Protein AF-A0A6D0L2V4-F1 (afdb_monomer_lite)

Organism: Escherichia coli (NCBI:txid562)

InterPro domains:
  IPR037053 Phage tail collar domain superfamily [G3DSA:3.90.1340.10] (85-115)
  IPR051934 Bacteriophage Tail Fiber Structural Protein [PTHR35191] (2-115)

Structure (mmCIF, N/CA/C/O backbone):
data_AF-A0A6D0L2V4-F1
#
_entry.id   AF-A0A6D0L2V4-F1
#
loop_
_atom_site.group_PDB
_atom_site.id
_atom_site.type_symbol
_atom_site.label_atom_id
_atom_site.label_alt_id
_atom_site.label_comp_id
_atom_site.label_asym_id
_atom_site.label_entity_id
_atom_site.label_seq_id
_atom_site.pdbx_PDB_ins_code
_atom_site.Cartn_x
_atom_site.Cartn_y
_atom_site.Cartn_z
_atom_site.occupancy
_atom_site.B_iso_or_equiv
_atom_site.auth_seq_id
_atom_site.auth_comp_id
_atom_site.auth_asym_id
_atom_site.auth_atom_id
_atom_site.pdbx_PDB_model_num
ATOM 1 N N . MET A 1 1 ? 1.479 -11.669 -5.228 1.00 48.09 1 MET A N 1
ATOM 2 C CA . MET A 1 1 ? 2.510 -12.020 -6.232 1.00 48.09 1 MET A CA 1
ATOM 3 C C . MET A 1 1 ? 3.889 -11.945 -5.569 1.00 48.09 1 MET A C 1
ATOM 5 O O . MET A 1 1 ? 4.180 -10.927 -4.955 1.00 48.09 1 MET A O 1
ATOM 9 N N . THR A 1 2 ? 4.681 -13.021 -5.606 1.00 52.00 2 THR A N 1
ATOM 10 C CA . THR A 1 2 ? 6.029 -13.144 -4.993 1.00 52.00 2 THR A CA 1
ATOM 11 C C . THR A 1 2 ? 7.157 -13.019 -6.021 1.00 52.00 2 THR A C 1
ATOM 13 O O . THR A 1 2 ? 8.280 -13.440 -5.764 1.00 52.00 2 THR A O 1
ATOM 16 N N . ASP A 1 3 ? 6.851 -12.507 -7.212 1.00 63.84 3 ASP A N 1
ATOM 17 C CA . ASP A 1 3 ? 7.849 -12.347 -8.258 1.00 63.84 3 ASP A CA 1
ATOM 18 C C . ASP A 1 3 ? 8.775 -11.168 -7.912 1.00 63.84 3 ASP A C 1
ATOM 20 O O . ASP A 1 3 ? 8.315 -10.060 -7.627 1.00 63.84 3 ASP A O 1
ATOM 24 N N . ASN A 1 4 ? 10.080 -11.439 -7.888 1.00 70.62 4 ASN A N 1
ATOM 25 C CA . ASN A 1 4 ? 11.143 -10.455 -7.681 1.00 70.62 4 ASN A CA 1
ATOM 26 C C . ASN A 1 4 ? 11.708 -9.951 -9.019 1.00 70.62 4 ASN A C 1
ATOM 28 O O . ASN A 1 4 ? 12.803 -9.383 -9.063 1.00 70.62 4 ASN A O 1
ATOM 32 N N . THR A 1 5 ? 11.001 -10.157 -10.126 1.00 79.38 5 THR A N 1
ATOM 33 C CA . THR A 1 5 ? 11.326 -9.514 -11.399 1.00 79.38 5 THR A CA 1
ATOM 34 C C . THR A 1 5 ? 11.225 -7.993 -11.244 1.00 79.38 5 THR A C 1
ATOM 36 O O . THR A 1 5 ? 10.302 -7.480 -10.614 1.00 79.38 5 THR A O 1
ATOM 39 N N . GLN A 1 6 ? 12.244 -7.278 -11.725 1.00 83.50 6 GLN A N 1
ATOM 40 C CA . GLN A 1 6 ? 12.306 -5.815 -11.668 1.00 83.50 6 GLN A CA 1
ATOM 41 C C . GLN A 1 6 ? 11.429 -5.189 -12.754 1.00 83.50 6 GLN A C 1
ATOM 43 O O . GLN A 1 6 ? 11.365 -5.725 -13.863 1.00 83.50 6 GLN A O 1
ATOM 48 N N . GLY A 1 7 ? 10.827 -4.038 -12.449 1.00 86.25 7 GLY A N 1
ATOM 49 C CA . GLY A 1 7 ? 10.189 -3.185 -13.454 1.00 86.25 7 GLY A CA 1
ATOM 50 C C . GLY A 1 7 ? 11.193 -2.500 -14.390 1.00 86.25 7 GLY A C 1
ATOM 51 O O . GLY A 1 7 ? 12.419 -2.626 -14.243 1.00 86.25 7 GLY A O 1
ATOM 52 N N . ALA A 1 8 ? 10.675 -1.749 -15.357 1.00 90.62 8 ALA A N 1
ATOM 53 C CA . ALA A 1 8 ? 11.462 -0.873 -16.218 1.00 90.62 8 ALA A CA 1
ATOM 54 C C . ALA A 1 8 ? 11.842 0.422 -15.481 1.00 90.62 8 ALA A C 1
ATOM 56 O O . ALA A 1 8 ? 11.170 0.856 -14.552 1.00 90.62 8 ALA A O 1
ATOM 57 N N . ALA A 1 9 ? 12.943 1.067 -15.880 1.00 93.81 9 ALA A N 1
ATOM 58 C CA . ALA A 1 9 ? 13.329 2.352 -15.296 1.00 93.81 9 ALA A CA 1
ATOM 59 C C . ALA A 1 9 ? 12.271 3.431 -15.596 1.00 93.81 9 ALA A C 1
ATOM 61 O O . ALA A 1 9 ? 11.850 3.578 -16.745 1.00 93.81 9 ALA A O 1
ATOM 62 N N . GLY A 1 10 ? 11.904 4.232 -14.591 1.00 95.19 10 GLY A N 1
ATOM 63 C CA . GLY A 1 10 ? 10.916 5.304 -14.723 1.00 95.19 10 GLY A CA 1
ATOM 64 C C . GLY A 1 10 ? 9.610 5.025 -13.982 1.00 95.19 10 GLY A C 1
ATOM 65 O O . GLY A 1 10 ? 9.633 4.529 -12.858 1.00 95.19 10 GLY A O 1
ATOM 66 N N . LEU A 1 11 ? 8.493 5.435 -14.591 1.00 95.81 11 LEU A N 1
ATOM 67 C CA . LEU A 1 11 ? 7.138 5.318 -14.053 1.00 95.81 11 LEU A CA 1
ATOM 68 C C . LEU A 1 11 ? 6.352 4.273 -14.843 1.00 95.81 11 LEU A C 1
ATOM 70 O O . LEU A 1 11 ? 6.204 4.402 -16.058 1.00 95.81 11 LEU A O 1
ATOM 74 N N . GLU A 1 12 ? 5.772 3.316 -14.131 1.00 95.94 12 GLU A N 1
ATOM 75 C CA . GLU A 1 12 ? 4.841 2.333 -14.680 1.00 95.94 12 GLU A CA 1
ATOM 76 C C . GLU A 1 12 ? 3.535 2.343 -13.878 1.00 95.94 12 GLU A C 1
ATOM 78 O O . GLU A 1 12 ? 3.519 2.628 -12.677 1.00 95.94 12 GLU A O 1
ATOM 83 N N . LEU A 1 13 ? 2.423 2.063 -14.560 1.00 96.12 13 LEU A N 1
ATOM 84 C CA . LEU A 1 13 ? 1.089 2.024 -13.971 1.00 96.12 13 LEU A CA 1
ATOM 85 C C . LEU A 1 13 ? 0.478 0.647 -14.200 1.00 96.12 13 LEU A C 1
ATOM 87 O O . LEU A 1 13 ? 0.437 0.174 -15.337 1.00 96.12 13 LEU A O 1
ATOM 91 N N . TYR A 1 14 ? -0.028 0.033 -13.134 1.00 95.19 14 TYR A N 1
ATOM 92 C CA . TYR A 1 14 ? -0.636 -1.295 -13.199 1.00 95.19 14 TYR A CA 1
ATOM 93 C C . TYR A 1 14 ? -2.042 -1.304 -12.614 1.00 95.19 14 TYR A C 1
ATOM 95 O O . TYR A 1 14 ? -2.338 -0.590 -11.654 1.00 95.19 14 TYR A O 1
ATOM 103 N N . GLU A 1 15 ? -2.891 -2.164 -13.167 1.00 96.56 15 GLU A N 1
ATOM 104 C CA . GLU A 1 15 ? -4.224 -2.424 -12.639 1.00 96.56 15 GLU A CA 1
ATOM 105 C C . GLU A 1 15 ? -4.176 -3.460 -11.508 1.00 96.56 15 GLU A C 1
ATOM 107 O O . GLU A 1 15 ? -3.494 -4.490 -11.578 1.00 96.56 15 GLU A O 1
ATOM 112 N N . VAL A 1 16 ? -4.956 -3.201 -10.462 1.00 97.75 16 VAL A N 1
ATOM 113 C CA . VAL A 1 16 ? -5.259 -4.176 -9.417 1.00 97.75 16 VAL A CA 1
ATOM 114 C C . VAL A 1 16 ? -6.720 -4.573 -9.564 1.00 97.75 16 VAL A C 1
ATOM 116 O O . VAL A 1 16 ? -7.613 -3.757 -9.340 1.00 97.75 16 VAL A O 1
ATOM 119 N N . TYR A 1 17 ? -6.951 -5.829 -9.944 1.00 97.31 17 TYR A N 1
ATOM 120 C CA . TYR A 1 17 ? -8.287 -6.388 -10.125 1.00 97.31 17 TYR A CA 1
ATOM 121 C C . TYR A 1 17 ? -8.275 -7.896 -9.856 1.00 97.31 17 TYR A C 1
ATOM 123 O O . TYR A 1 17 ? -7.924 -8.698 -10.719 1.00 97.31 17 TYR A O 1
ATOM 131 N N . ASN A 1 18 ? -8.632 -8.290 -8.633 1.00 96.44 18 ASN A N 1
ATOM 132 C CA . ASN A 1 18 ? -8.720 -9.681 -8.172 1.00 96.44 18 ASN A CA 1
ATOM 133 C C . ASN A 1 18 ? -7.483 -10.545 -8.506 1.00 96.44 18 ASN A C 1
ATOM 135 O O . ASN A 1 18 ? -7.583 -11.746 -8.740 1.00 96.44 18 ASN A O 1
ATOM 139 N N . ASN A 1 19 ? -6.297 -9.935 -8.499 1.00 94.94 19 ASN A N 1
ATOM 140 C CA . ASN A 1 19 ? -5.021 -10.521 -8.927 1.00 94.94 19 ASN A CA 1
ATOM 141 C C . ASN A 1 19 ? -4.034 -10.744 -7.760 1.00 94.94 19 ASN A C 1
ATOM 143 O O . ASN A 1 19 ? -2.829 -10.892 -7.962 1.00 94.94 19 ASN A O 1
ATOM 147 N N . GLY A 1 20 ? -4.542 -10.806 -6.524 1.00 93.00 20 GLY A N 1
ATOM 148 C CA . GLY A 1 20 ? -3.760 -11.214 -5.350 1.00 93.00 20 GLY A CA 1
ATOM 149 C C . GLY A 1 20 ? -2.810 -10.148 -4.793 1.00 93.00 20 GLY A C 1
ATOM 150 O O . GLY A 1 20 ? -1.820 -10.492 -4.139 1.00 93.00 20 GLY A O 1
ATOM 151 N N . TYR A 1 21 ? -3.084 -8.871 -5.059 1.00 95.56 21 TYR A N 1
ATOM 152 C CA . TYR A 1 21 ? -2.526 -7.753 -4.295 1.00 95.56 21 TYR A CA 1
ATOM 153 C C . TYR A 1 21 ? -3.262 -7.578 -2.951 1.00 95.56 21 TYR A C 1
ATOM 155 O O . TYR A 1 21 ? -4.307 -8.195 -2.741 1.00 95.56 21 TYR A O 1
ATOM 163 N N . PRO A 1 22 ? -2.742 -6.744 -2.026 1.00 95.94 22 PRO A N 1
ATOM 164 C CA . PRO A 1 22 ? -3.346 -6.547 -0.702 1.00 95.94 22 PRO A CA 1
ATOM 165 C C . PRO A 1 22 ? -4.808 -6.076 -0.689 1.00 95.94 22 PRO A C 1
ATOM 167 O O . PRO A 1 22 ? -5.502 -6.272 0.303 1.00 95.94 22 PRO A O 1
ATOM 170 N N . THR A 1 23 ? -5.279 -5.455 -1.771 1.00 96.06 23 THR A N 1
ATOM 171 C CA . THR A 1 23 ? -6.695 -5.130 -1.991 1.00 96.06 23 THR A CA 1
ATOM 172 C C . THR A 1 23 ? -7.171 -5.777 -3.286 1.00 96.06 23 THR A C 1
ATOM 174 O O . THR A 1 23 ? -6.385 -5.980 -4.212 1.00 96.06 23 THR A O 1
ATOM 177 N N . ALA A 1 24 ? -8.468 -6.080 -3.356 1.00 96.69 24 ALA A N 1
ATOM 178 C CA . ALA A 1 24 ? -9.097 -6.659 -4.538 1.00 96.69 24 ALA A CA 1
ATOM 179 C C . ALA A 1 24 ? -9.061 -5.711 -5.744 1.00 96.69 24 ALA A C 1
ATOM 181 O O . ALA A 1 24 ? -8.975 -6.171 -6.878 1.00 96.69 24 ALA A O 1
ATOM 182 N N . TYR A 1 25 ? -9.109 -4.402 -5.499 1.00 98.12 25 TYR A N 1
ATOM 183 C CA . TYR A 1 25 ? -9.298 -3.394 -6.530 1.00 98.12 25 TYR A CA 1
ATOM 184 C C . TYR A 1 25 ? -8.429 -2.166 -6.286 1.00 98.12 25 TYR A C 1
ATOM 186 O O . TYR A 1 25 ? -8.313 -1.704 -5.145 1.00 98.12 25 TYR A O 1
ATOM 194 N N . GLY A 1 26 ? -7.841 -1.614 -7.343 1.00 98.06 26 GLY A N 1
ATOM 195 C CA . GLY A 1 26 ? -6.964 -0.456 -7.229 1.00 98.06 26 GLY A CA 1
ATOM 196 C C . GLY A 1 26 ? -6.108 -0.208 -8.461 1.00 98.06 26 GLY A C 1
ATOM 197 O O . GLY A 1 26 ? -6.323 -0.780 -9.527 1.00 98.06 26 GLY A O 1
ATOM 198 N N . ASN A 1 27 ? -5.098 0.632 -8.273 1.00 98.12 27 ASN A N 1
ATOM 199 C CA . ASN A 1 27 ? -4.020 0.850 -9.229 1.00 98.12 27 ASN A CA 1
ATOM 200 C C . ASN A 1 27 ? -2.688 0.906 -8.478 1.00 98.12 27 ASN A C 1
ATOM 202 O O . ASN A 1 27 ? -2.655 1.297 -7.307 1.00 98.12 27 ASN A O 1
ATOM 206 N N . ILE A 1 28 ? -1.600 0.558 -9.155 1.00 97.75 28 ILE A N 1
ATOM 207 C CA . ILE A 1 28 ? -0.238 0.701 -8.638 1.00 97.75 28 ILE A CA 1
ATOM 208 C C . ILE A 1 28 ? 0.496 1.759 -9.444 1.00 97.75 28 ILE A C 1
ATOM 210 O O . ILE A 1 28 ? 0.453 1.758 -10.672 1.00 97.75 28 ILE A O 1
ATOM 214 N N . ILE A 1 29 ? 1.197 2.626 -8.724 1.00 97.75 29 ILE A N 1
ATOM 215 C CA . ILE A 1 29 ? 2.250 3.490 -9.243 1.00 97.75 29 ILE A CA 1
ATOM 216 C C . ILE A 1 29 ? 3.570 2.810 -8.901 1.00 97.75 29 ILE A C 1
ATOM 218 O O . ILE A 1 29 ? 3.907 2.696 -7.720 1.00 97.75 29 ILE A O 1
ATOM 222 N N . HIS A 1 30 ? 4.295 2.359 -9.918 1.00 96.69 30 HIS A N 1
ATOM 223 C CA . HIS A 1 30 ? 5.615 1.757 -9.785 1.00 96.69 30 HIS A CA 1
ATOM 224 C C . HIS A 1 30 ? 6.683 2.747 -10.241 1.00 96.69 30 HIS A C 1
ATOM 226 O O . HIS A 1 30 ? 6.559 3.370 -11.296 1.00 96.69 30 HIS A O 1
ATOM 232 N N . LEU A 1 31 ? 7.728 2.898 -9.433 1.00 96.00 31 LEU A N 1
ATOM 233 C CA . LEU A 1 31 ? 8.840 3.804 -9.681 1.00 96.00 31 LEU A CA 1
ATOM 234 C C . LEU A 1 31 ? 10.156 3.046 -9.590 1.00 96.00 31 LEU A C 1
ATOM 236 O O . LEU A 1 31 ? 10.424 2.410 -8.571 1.00 96.00 31 LEU A O 1
ATOM 240 N N . LYS A 1 32 ? 11.009 3.209 -10.601 1.00 95.12 32 LYS A N 1
ATOM 241 C CA . LYS A 1 32 ? 12.365 2.654 -10.618 1.00 95.12 32 LYS A CA 1
ATOM 242 C C . LYS A 1 32 ? 13.399 3.697 -11.018 1.00 95.12 32 LYS A C 1
ATOM 244 O O . LYS A 1 32 ? 13.229 4.415 -12.005 1.00 95.12 32 LYS A O 1
ATOM 249 N N . GLY A 1 33 ? 14.504 3.750 -10.277 1.00 92.69 33 GLY A N 1
ATOM 250 C CA . GLY A 1 33 ? 15.633 4.617 -10.610 1.00 92.69 33 GLY A CA 1
ATOM 251 C C . GLY A 1 33 ? 16.380 4.172 -11.875 1.00 92.69 33 GLY A C 1
ATOM 252 O O . GLY A 1 33 ? 16.492 2.985 -12.173 1.00 92.69 33 GLY A O 1
ATOM 253 N N . MET A 1 34 ? 16.912 5.142 -12.626 1.00 89.75 34 MET A N 1
ATOM 254 C CA . MET A 1 34 ? 17.616 4.889 -13.892 1.00 89.75 34 MET A CA 1
ATOM 255 C C . MET A 1 34 ? 19.035 4.331 -13.696 1.00 89.75 34 MET A C 1
ATOM 257 O O . MET A 1 34 ? 19.450 3.444 -14.434 1.00 89.75 34 MET A O 1
ATOM 261 N N . THR A 1 35 ? 19.768 4.848 -12.703 1.00 89.88 35 THR A N 1
ATOM 262 C CA . THR A 1 35 ? 21.166 4.462 -12.423 1.00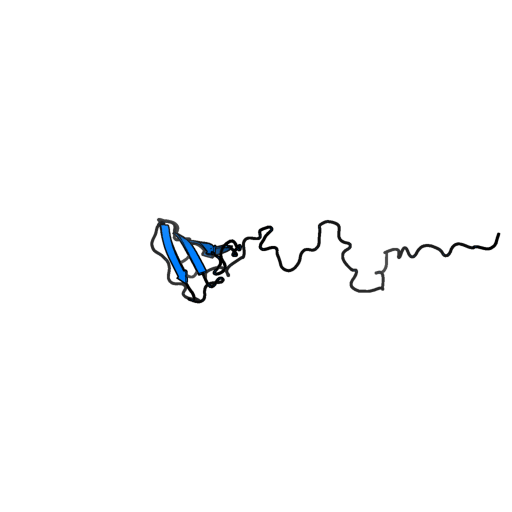 89.88 35 THR A CA 1
ATOM 263 C C . THR A 1 35 ? 21.266 3.588 -11.177 1.00 89.88 35 THR A C 1
ATOM 265 O O . THR A 1 35 ? 21.829 2.500 -11.223 1.00 89.88 35 THR A O 1
ATOM 268 N N . ALA A 1 36 ? 20.689 4.043 -10.062 1.00 87.75 36 ALA A N 1
ATOM 269 C CA . ALA A 1 36 ? 20.473 3.209 -8.887 1.00 87.75 36 ALA A CA 1
ATOM 270 C C . ALA A 1 36 ? 19.129 2.497 -9.072 1.00 87.75 36 ALA A C 1
ATOM 272 O O . ALA A 1 36 ? 18.078 3.132 -9.027 1.00 87.75 36 ALA A O 1
ATOM 273 N N . VAL A 1 37 ? 19.164 1.191 -9.334 1.00 89.31 37 VAL A N 1
ATOM 274 C CA . VAL A 1 37 ? 18.010 0.376 -9.763 1.00 89.31 37 VAL A CA 1
ATOM 275 C C . VAL A 1 37 ? 17.024 0.031 -8.635 1.00 89.31 37 VAL A C 1
ATOM 277 O O . VAL A 1 37 ? 16.361 -1.004 -8.699 1.00 89.31 37 VAL A O 1
ATOM 280 N N . GLY A 1 38 ? 16.938 0.877 -7.606 1.00 94.44 38 GLY A N 1
ATOM 281 C CA . GLY A 1 38 ? 15.975 0.751 -6.513 1.00 94.44 38 GLY A CA 1
ATOM 282 C C . GLY A 1 38 ? 14.553 1.034 -6.985 1.00 94.44 38 GLY A C 1
ATOM 283 O O . GLY A 1 38 ? 14.347 1.814 -7.921 1.00 94.44 38 GLY A O 1
ATOM 284 N N . GLU A 1 39 ? 13.586 0.388 -6.334 1.00 95.56 39 GLU A N 1
ATOM 285 C CA . GLU A 1 39 ? 12.178 0.429 -6.730 1.00 95.56 39 GLU A CA 1
ATOM 286 C C . GLU A 1 39 ? 11.261 0.768 -5.551 1.00 95.56 39 GLU A C 1
ATOM 288 O O . GLU A 1 39 ? 11.543 0.456 -4.387 1.00 95.56 39 GLU A O 1
ATOM 293 N N . GLY A 1 40 ? 10.136 1.399 -5.864 1.00 95.94 40 GLY A N 1
ATOM 294 C CA . GLY A 1 40 ? 9.073 1.706 -4.919 1.00 95.94 40 GLY A CA 1
ATOM 295 C C . GLY A 1 40 ? 7.712 1.582 -5.578 1.00 95.94 40 GLY A C 1
ATOM 296 O O . GLY A 1 40 ? 7.542 1.950 -6.739 1.00 95.94 40 GLY A O 1
ATOM 297 N N . GLU A 1 41 ? 6.738 1.084 -4.823 1.00 97.38 41 GLU A N 1
ATOM 298 C CA . GLU A 1 41 ? 5.361 0.976 -5.289 1.00 97.38 41 GLU A CA 1
ATOM 299 C C . GLU A 1 41 ? 4.380 1.574 -4.290 1.00 97.38 41 GLU A C 1
ATOM 301 O O . GLU A 1 41 ? 4.450 1.300 -3.089 1.00 97.38 41 GLU A O 1
ATOM 306 N N . LEU A 1 42 ? 3.428 2.341 -4.820 1.00 98.19 42 LEU A N 1
ATOM 307 C CA . LEU A 1 42 ? 2.244 2.809 -4.112 1.00 98.19 42 LEU A CA 1
ATOM 308 C C . LEU A 1 42 ? 1.009 2.167 -4.741 1.00 98.19 42 LEU A C 1
ATOM 310 O O . LEU A 1 42 ? 0.702 2.413 -5.905 1.00 98.19 42 LEU A O 1
ATOM 314 N N . LEU A 1 43 ? 0.283 1.384 -3.952 1.00 98.44 43 LEU A N 1
ATOM 315 C CA . LEU A 1 43 ? -1.014 0.834 -4.313 1.00 98.44 43 LEU A CA 1
ATOM 316 C C . LEU A 1 43 ? -2.111 1.732 -3.746 1.00 98.44 43 LEU A C 1
ATOM 318 O O . LEU A 1 43 ? -2.227 1.886 -2.529 1.00 98.44 43 LEU A O 1
ATOM 322 N N . ILE A 1 44 ? -2.945 2.280 -4.625 1.00 98.25 44 ILE A N 1
ATOM 323 C CA . ILE A 1 44 ? -4.132 3.058 -4.266 1.00 98.25 44 ILE A CA 1
ATOM 324 C C . ILE A 1 44 ? -5.370 2.203 -4.533 1.00 98.25 44 ILE A C 1
ATOM 326 O O . ILE A 1 44 ? -5.726 1.958 -5.688 1.00 98.25 44 ILE A O 1
ATOM 330 N N . GLY A 1 45 ? -6.007 1.723 -3.464 1.00 98.12 45 GLY A N 1
ATOM 331 C CA . GLY A 1 45 ? -7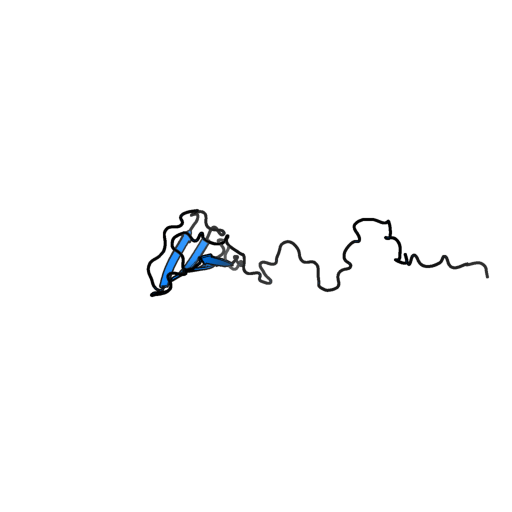.230 0.941 -3.568 1.00 98.12 45 GLY A CA 1
ATOM 332 C C . GLY A 1 45 ? -8.448 1.799 -3.901 1.00 98.12 45 GLY A C 1
ATOM 333 O O . GLY A 1 45 ? -8.531 2.965 -3.511 1.00 98.12 45 GLY A O 1
ATOM 334 N N . TRP A 1 46 ? -9.430 1.200 -4.568 1.00 97.81 46 TRP A N 1
ATOM 335 C CA . TRP A 1 46 ? -10.785 1.747 -4.668 1.00 97.81 46 TRP A CA 1
ATOM 336 C C . TRP A 1 46 ? -11.805 0.701 -4.215 1.00 97.81 46 TRP A C 1
ATOM 338 O O . TRP A 1 46 ? -11.566 -0.501 -4.285 1.00 97.81 46 TRP A O 1
ATOM 348 N N . SER A 1 47 ? -12.929 1.154 -3.667 1.00 96.38 47 SER A N 1
ATOM 349 C CA . SER A 1 47 ? -13.945 0.264 -3.106 1.00 96.38 47 SER A CA 1
ATOM 350 C C . SER A 1 47 ? -14.861 -0.286 -4.200 1.00 96.38 47 SER A C 1
ATOM 352 O O . SER A 1 47 ? -15.297 0.457 -5.077 1.00 96.38 47 SER A O 1
ATOM 354 N N . GLY A 1 48 ? -15.230 -1.566 -4.102 1.00 96.06 48 GLY A N 1
ATOM 355 C CA . GLY A 1 48 ? -16.311 -2.139 -4.916 1.00 96.06 48 GLY A CA 1
ATOM 356 C C . GLY A 1 48 ? -17.703 -1.598 -4.549 1.00 96.06 48 GLY A C 1
ATOM 357 O O . GLY A 1 48 ? -18.641 -1.715 -5.331 1.00 96.06 48 GLY A O 1
ATOM 358 N N . THR A 1 49 ? -17.835 -0.976 -3.376 1.00 96.62 49 THR A N 1
ATOM 359 C CA . THR A 1 49 ? -19.048 -0.295 -2.907 1.00 96.62 49 THR A CA 1
ATOM 360 C C . THR A 1 49 ? -18.935 1.205 -3.163 1.00 96.62 49 THR A C 1
ATOM 362 O O . THR A 1 49 ? -17.999 1.846 -2.672 1.00 96.62 49 THR A O 1
ATO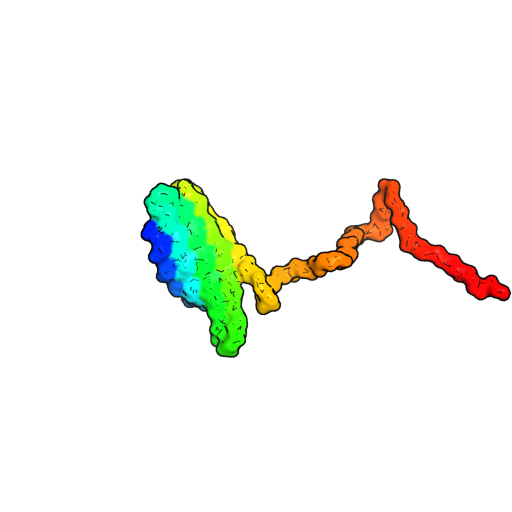M 365 N N . SER A 1 50 ? -19.901 1.777 -3.884 1.00 96.81 50 SER A N 1
ATOM 366 C CA . SER A 1 50 ? -19.940 3.207 -4.207 1.00 96.81 50 SER A CA 1
ATOM 367 C C . SER A 1 50 ? -19.871 4.087 -2.956 1.00 96.81 50 SER A C 1
ATOM 369 O O . SER A 1 50 ? -20.640 3.908 -2.015 1.00 96.81 50 SER A O 1
ATOM 371 N N . GLY A 1 51 ? -18.947 5.051 -2.960 1.00 95.38 51 GLY A N 1
ATOM 372 C CA . GLY A 1 51 ? -18.760 6.020 -1.875 1.00 95.38 51 GLY A CA 1
ATOM 373 C C . GLY A 1 51 ? -17.979 5.510 -0.658 1.00 95.38 51 GLY A C 1
ATOM 374 O O . GLY A 1 51 ? -17.643 6.315 0.205 1.00 95.38 51 GLY A O 1
ATOM 375 N N . ALA A 1 52 ? -17.655 4.216 -0.578 1.00 97.38 52 ALA A N 1
ATOM 376 C CA . ALA A 1 52 ? -16.839 3.686 0.511 1.00 97.38 52 ALA A CA 1
ATOM 377 C C . ALA A 1 52 ? -15.334 3.885 0.259 1.00 97.38 52 ALA A C 1
ATOM 379 O O . ALA A 1 52 ? -14.865 3.949 -0.880 1.00 97.38 52 ALA A O 1
ATOM 380 N N . HIS A 1 53 ? -14.574 3.975 1.348 1.00 96.88 53 HIS A N 1
ATOM 381 C CA . HIS A 1 53 ? -13.119 4.064 1.308 1.00 96.88 53 HIS A CA 1
ATOM 382 C C . HIS A 1 53 ? -12.491 2.685 1.055 1.00 96.88 53 HIS A C 1
ATOM 384 O O . HIS A 1 53 ? -13.052 1.663 1.439 1.00 96.88 53 HIS A O 1
ATOM 390 N N . ALA A 1 54 ? -11.290 2.672 0.479 1.00 97.50 54 ALA A N 1
ATOM 391 C CA . ALA A 1 54 ? -10.441 1.490 0.362 1.00 97.50 54 ALA A CA 1
ATOM 392 C C . ALA A 1 54 ? -9.035 1.790 0.915 1.00 97.50 54 ALA A C 1
ATOM 394 O O . ALA A 1 54 ? -8.651 2.963 0.994 1.00 97.50 54 ALA A O 1
ATOM 395 N N . PRO A 1 55 ? -8.271 0.761 1.318 1.00 97.50 55 PRO A N 1
ATOM 396 C CA . PRO A 1 55 ? -6.928 0.951 1.848 1.00 97.50 55 PRO A CA 1
ATOM 397 C C . PRO A 1 55 ? -5.923 1.313 0.746 1.00 97.50 55 PRO A C 1
ATOM 399 O O . PRO A 1 55 ? -6.101 0.984 -0.429 1.00 97.50 55 PRO A O 1
ATOM 402 N N . ALA A 1 56 ? -4.824 1.947 1.153 1.00 98.00 56 ALA A N 1
ATOM 403 C CA . ALA A 1 56 ? -3.640 2.154 0.327 1.00 98.00 56 ALA A CA 1
ATOM 404 C C . ALA A 1 56 ? -2.433 1.459 0.965 1.00 98.00 56 ALA A C 1
ATOM 406 O O . ALA A 1 56 ? -2.364 1.327 2.190 1.00 98.00 56 ALA A O 1
ATOM 407 N N . PHE A 1 57 ? -1.482 1.024 0.142 1.00 98.44 57 PHE A N 1
ATOM 408 C CA . PHE A 1 57 ? -0.306 0.282 0.595 1.00 98.44 57 PHE A CA 1
ATOM 409 C C . PHE A 1 57 ? 0.964 0.775 -0.083 1.00 98.44 57 PHE A C 1
ATOM 411 O O . PHE A 1 57 ? 0.932 1.227 -1.224 1.00 98.44 57 PHE A O 1
ATOM 418 N N . ILE A 1 58 ? 2.091 0.636 0.605 1.00 98.19 58 ILE A N 1
ATOM 419 C CA . ILE A 1 58 ? 3.419 0.967 0.096 1.00 98.19 58 ILE A CA 1
ATOM 420 C C . ILE A 1 58 ? 4.366 -0.217 0.279 1.00 98.19 58 ILE A C 1
ATOM 422 O O . ILE A 1 58 ? 4.270 -0.959 1.260 1.00 98.19 58 ILE A O 1
A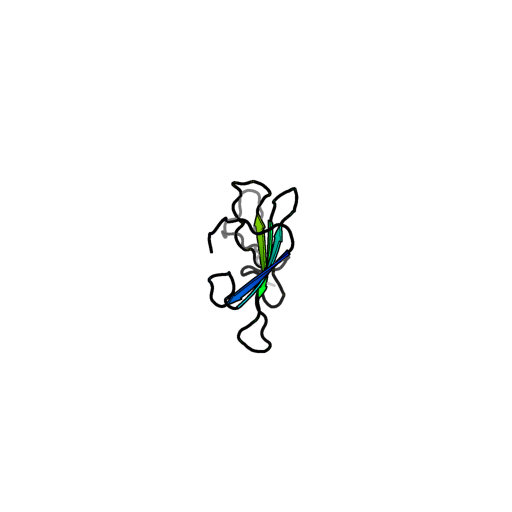TOM 426 N N . ARG A 1 59 ? 5.292 -0.391 -0.661 1.00 97.38 59 ARG A N 1
ATOM 427 C CA . ARG A 1 59 ? 6.448 -1.280 -0.511 1.00 97.38 59 ARG A CA 1
ATOM 428 C C . ARG A 1 59 ? 7.659 -0.716 -1.238 1.00 97.38 59 ARG A C 1
ATOM 430 O O . ARG A 1 59 ? 7.527 0.137 -2.115 1.00 97.38 59 ARG A O 1
ATOM 437 N N . SER A 1 60 ? 8.835 -1.209 -0.884 1.00 95.75 60 SER A N 1
ATOM 438 C CA . SER A 1 60 ? 10.094 -0.805 -1.503 1.00 95.75 60 SER A CA 1
ATOM 439 C C . SER A 1 60 ? 10.994 -1.999 -1.774 1.00 95.75 60 SER A C 1
ATOM 441 O O . SER A 1 60 ? 10.849 -3.070 -1.179 1.00 95.75 60 SER A O 1
ATOM 443 N N . ARG A 1 61 ? 11.945 -1.803 -2.680 1.00 94.06 61 ARG A N 1
ATOM 444 C CA . ARG A 1 61 ? 13.017 -2.746 -2.971 1.00 94.06 61 ARG A CA 1
ATOM 445 C C . ARG A 1 61 ? 14.329 -1.988 -3.097 1.00 94.06 61 ARG A C 1
ATOM 447 O O . ARG A 1 61 ? 14.417 -0.970 -3.783 1.00 94.06 61 ARG A O 1
ATOM 454 N N . ARG A 1 62 ? 15.355 -2.504 -2.422 1.00 94.06 62 ARG A N 1
ATOM 455 C CA . ARG A 1 62 ? 16.703 -1.931 -2.443 1.00 94.06 62 ARG A CA 1
ATOM 456 C C . ARG A 1 62 ? 17.327 -2.031 -3.839 1.00 94.06 62 ARG A C 1
ATOM 458 O O . ARG A 1 62 ? 17.023 -2.940 -4.603 1.00 94.06 62 ARG A O 1
ATOM 465 N N . ASP A 1 63 ? 18.234 -1.115 -4.144 1.00 92.56 63 ASP A N 1
ATOM 466 C CA . ASP A 1 63 ? 19.020 -1.023 -5.375 1.00 92.56 63 ASP A CA 1
ATOM 467 C C . ASP A 1 63 ? 20.136 -2.087 -5.484 1.00 92.56 63 ASP A C 1
ATOM 469 O O . ASP A 1 63 ? 21.262 -1.784 -5.871 1.00 92.56 63 ASP A O 1
ATOM 473 N N . THR A 1 64 ? 19.840 -3.351 -5.162 1.00 87.75 64 THR A N 1
ATOM 474 C CA . THR A 1 64 ? 20.735 -4.493 -5.426 1.00 87.75 64 THR A CA 1
ATOM 475 C C . THR A 1 64 ? 20.009 -5.610 -6.155 1.00 87.75 64 THR A C 1
ATOM 477 O O . THR A 1 64 ? 18.797 -5.779 -6.034 1.00 87.75 64 THR A O 1
ATOM 480 N N . THR A 1 65 ? 20.755 -6.376 -6.947 1.00 77.88 65 THR A N 1
ATOM 481 C CA . THR A 1 65 ? 20.207 -7.404 -7.844 1.00 77.88 65 THR A CA 1
ATOM 482 C C . THR A 1 65 ? 19.510 -8.545 -7.100 1.00 77.88 65 THR A C 1
ATOM 484 O O . THR A 1 65 ? 18.571 -9.136 -7.626 1.00 77.88 65 THR A O 1
ATOM 487 N N . ASP A 1 66 ? 19.929 -8.823 -5.869 1.00 84.94 66 ASP A N 1
ATOM 488 C CA . ASP A 1 66 ? 19.398 -9.852 -4.974 1.00 84.94 66 ASP A CA 1
ATOM 489 C C . ASP A 1 66 ? 18.352 -9.327 -3.975 1.00 84.94 66 ASP A C 1
ATOM 491 O O . ASP A 1 66 ? 17.834 -10.094 -3.161 1.00 84.94 66 ASP A O 1
ATOM 495 N N . ALA A 1 67 ? 18.025 -8.031 -4.012 1.00 89.69 67 ALA A N 1
ATOM 496 C CA . ALA A 1 67 ? 17.069 -7.454 -3.082 1.00 89.69 67 ALA A CA 1
ATOM 497 C C . ALA A 1 67 ? 15.669 -8.036 -3.301 1.00 89.69 67 ALA A C 1
ATOM 499 O O . ALA A 1 67 ? 15.145 -8.028 -4.417 1.00 89.69 67 ALA A O 1
ATOM 500 N N . ASN A 1 68 ? 15.038 -8.455 -2.208 1.00 92.06 68 ASN A N 1
ATOM 501 C CA . ASN A 1 68 ? 13.617 -8.769 -2.178 1.00 92.06 68 ASN A CA 1
ATOM 502 C C . ASN A 1 68 ? 12.790 -7.490 -2.024 1.00 92.06 68 ASN A C 1
ATOM 504 O O . ASN A 1 68 ? 13.247 -6.498 -1.445 1.00 92.06 68 ASN A O 1
ATOM 508 N N . TRP A 1 69 ? 11.540 -7.544 -2.475 1.00 94.69 69 TRP A N 1
ATOM 509 C CA . TRP A 1 69 ? 10.537 -6.575 -2.052 1.00 94.69 69 TRP A CA 1
ATOM 510 C C . TRP A 1 69 ? 10.309 -6.651 -0.542 1.00 94.69 69 TRP A C 1
ATOM 512 O O . TRP A 1 69 ? 10.222 -7.742 0.032 1.00 94.69 69 TRP A O 1
ATOM 522 N N . SER A 1 70 ? 10.134 -5.496 0.099 1.00 95.38 70 SER A N 1
ATOM 523 C CA . SER A 1 70 ? 9.503 -5.457 1.412 1.00 95.38 70 SER A CA 1
ATOM 524 C C . SER A 1 70 ? 8.086 -6.041 1.315 1.00 95.38 70 SER A C 1
ATOM 526 O O . SER A 1 70 ? 7.439 -5.936 0.263 1.00 95.38 70 SER A O 1
ATOM 528 N N . PRO A 1 71 ? 7.542 -6.596 2.410 1.00 94.88 71 PRO A N 1
ATOM 529 C CA . PRO A 1 71 ? 6.106 -6.796 2.510 1.00 94.88 71 PRO A CA 1
ATOM 530 C C . PRO A 1 71 ? 5.363 -5.483 2.239 1.00 94.88 71 PRO A C 1
ATOM 532 O O . PRO A 1 71 ? 5.898 -4.390 2.455 1.00 94.88 71 PRO A O 1
ATOM 535 N N . TRP A 1 72 ? 4.120 -5.597 1.785 1.00 97.19 72 TRP A N 1
ATOM 536 C CA . TRP A 1 72 ? 3.228 -4.449 1.701 1.00 97.19 72 TRP A CA 1
ATOM 537 C C . TRP A 1 72 ? 2.923 -3.919 3.100 1.00 97.19 72 TRP A C 1
ATOM 539 O O . TRP A 1 72 ? 2.522 -4.678 3.981 1.00 97.19 72 TRP A O 1
ATOM 549 N N . ALA A 1 73 ? 3.076 -2.612 3.283 1.00 97.12 73 ALA A N 1
ATOM 550 C CA . ALA A 1 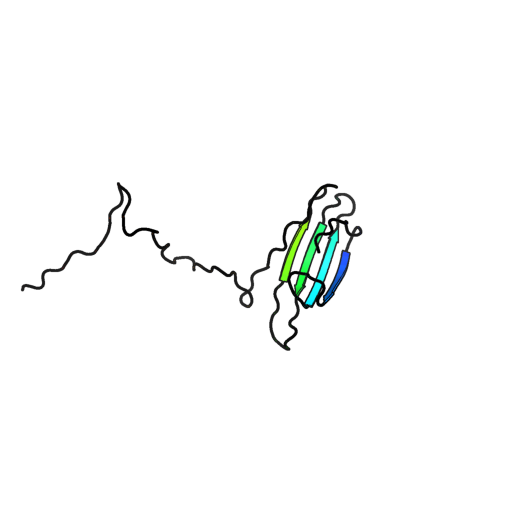73 ? 2.678 -1.904 4.489 1.00 97.12 73 ALA A CA 1
ATOM 551 C C . ALA A 1 73 ? 1.456 -1.035 4.191 1.00 97.12 73 ALA A C 1
ATOM 553 O O . ALA A 1 73 ? 1.438 -0.309 3.198 1.00 97.12 73 ALA A O 1
ATOM 554 N N . GLN A 1 74 ? 0.432 -1.101 5.040 1.00 97.44 74 GLN A N 1
ATOM 555 C CA . GLN A 1 74 ? -0.758 -0.268 4.891 1.00 97.44 74 GLN A CA 1
ATOM 556 C C . GLN A 1 74 ? -0.466 1.172 5.321 1.00 97.44 74 GLN A C 1
ATOM 558 O O . GLN A 1 74 ? 0.141 1.412 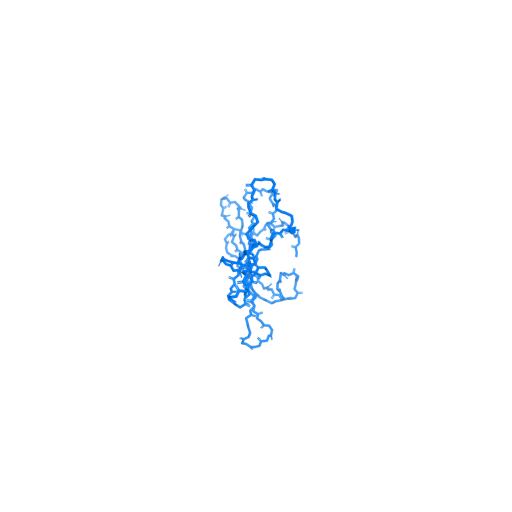6.364 1.00 97.44 74 GLN A O 1
ATOM 563 N N . LEU A 1 75 ? -0.946 2.134 4.537 1.00 96.81 75 LEU A N 1
ATOM 564 C CA . LEU A 1 75 ? -1.007 3.533 4.937 1.00 96.81 75 LEU A CA 1
ATOM 565 C C . LEU A 1 75 ? -2.270 3.745 5.775 1.00 96.81 75 LEU A C 1
ATOM 567 O O . LEU A 1 75 ? -3.389 3.555 5.292 1.00 96.81 75 LEU A O 1
ATOM 571 N N . TYR A 1 76 ? -2.096 4.128 7.038 1.00 94.56 76 TYR A N 1
ATOM 572 C CA . TYR A 1 76 ? -3.225 4.327 7.939 1.00 94.56 76 TYR A CA 1
ATOM 573 C C . TYR A 1 76 ? -3.924 5.660 7.688 1.00 94.56 76 TYR A C 1
ATOM 575 O O . TYR A 1 76 ? -3.297 6.705 7.521 1.00 94.56 76 TYR A O 1
ATOM 583 N N . THR A 1 77 ? -5.251 5.609 7.696 1.00 93.94 77 THR A N 1
ATOM 584 C CA . THR A 1 77 ? -6.134 6.774 7.571 1.00 93.94 77 THR A CA 1
ATOM 585 C C . THR A 1 77 ? -7.213 6.693 8.642 1.00 93.94 77 THR A C 1
ATOM 587 O O . THR A 1 77 ? -7.393 5.649 9.264 1.00 93.94 77 THR A O 1
ATOM 590 N N . SER A 1 78 ? -7.985 7.760 8.841 1.00 92.88 78 SER A N 1
ATOM 591 C CA . SER A 1 78 ? -9.152 7.708 9.734 1.00 92.88 78 SER A CA 1
ATOM 592 C C . SER A 1 78 ? -10.175 6.640 9.320 1.00 92.88 78 SER A C 1
ATOM 594 O O . SER A 1 78 ? -10.824 6.060 10.182 1.00 92.88 78 SER A O 1
ATOM 596 N N . ALA A 1 79 ? -10.292 6.345 8.020 1.00 94.44 79 ALA A N 1
ATOM 597 C CA . ALA A 1 79 ? -11.159 5.289 7.497 1.00 94.44 79 ALA A CA 1
ATOM 598 C C . ALA A 1 79 ? -10.527 3.884 7.557 1.00 94.44 79 ALA A C 1
ATOM 600 O O . ALA A 1 79 ? -11.242 2.893 7.453 1.00 94.44 79 ALA A O 1
ATOM 601 N N . HIS A 1 80 ? -9.201 3.796 7.701 1.00 93.38 80 HIS A N 1
ATOM 602 C CA . HIS A 1 80 ? -8.435 2.547 7.765 1.00 93.38 80 HIS A CA 1
ATOM 603 C C . HIS A 1 80 ? -7.364 2.647 8.863 1.00 93.38 80 HIS A C 1
ATOM 605 O O . HIS A 1 80 ? -6.180 2.807 8.542 1.00 93.38 80 HIS A O 1
ATOM 611 N N . PRO A 1 81 ? -7.763 2.629 10.146 1.00 91.56 81 PRO A N 1
ATOM 612 C CA . PRO A 1 81 ? -6.837 2.718 11.271 1.00 91.56 81 PRO A CA 1
ATOM 613 C C . PRO A 1 81 ? -6.054 1.405 11.476 1.00 91.56 81 PRO A C 1
ATOM 615 O O . PRO A 1 81 ? -6.451 0.362 10.950 1.00 91.56 81 PRO A O 1
ATOM 618 N N . PRO A 1 82 ? -4.947 1.426 12.241 1.00 88.94 82 PRO A N 1
ATOM 619 C CA . PRO A 1 82 ? -4.284 0.202 12.688 1.00 88.94 82 PRO A CA 1
ATOM 620 C C . PRO A 1 82 ? -5.208 -0.644 13.575 1.00 88.94 82 PRO A C 1
ATOM 622 O O . PRO A 1 82 ? -6.068 -0.110 14.274 1.00 88.94 82 PRO A O 1
ATOM 625 N N . ALA A 1 83 ? -4.996 -1.964 13.577 1.00 78.19 83 ALA A N 1
ATOM 626 C CA . ALA A 1 83 ? -5.774 -2.906 14.390 1.00 78.19 83 ALA A CA 1
ATOM 627 C C . ALA A 1 83 ? -5.599 -2.684 15.905 1.00 78.19 83 ALA A C 1
ATOM 629 O O . ALA A 1 83 ? -6.528 -2.921 16.671 1.00 78.19 83 ALA A O 1
ATOM 630 N N . GLU A 1 84 ? -4.434 -2.190 16.329 1.00 69.94 84 GLU A N 1
ATOM 631 C CA . GLU A 1 84 ? -4.170 -1.800 17.712 1.00 69.94 84 GLU A CA 1
ATOM 632 C C . GLU A 1 84 ? -4.006 -0.284 17.800 1.00 69.94 84 GLU A C 1
ATOM 634 O O . GLU A 1 84 ? -3.007 0.291 17.366 1.00 69.94 84 GLU A O 1
ATOM 639 N N . PHE A 1 85 ? -5.008 0.369 18.378 1.00 61.50 85 PHE A N 1
ATOM 640 C CA . PHE A 1 85 ? -4.935 1.761 18.790 1.00 61.50 85 PHE A CA 1
ATOM 641 C C . PHE A 1 85 ? -4.932 1.783 20.315 1.00 61.50 85 PHE A C 1
ATOM 643 O O . PHE A 1 85 ? -5.988 1.821 20.942 1.00 61.50 85 PHE A O 1
ATOM 650 N N . TYR A 1 86 ? -3.749 1.729 20.925 1.00 68.50 86 TYR A N 1
ATOM 651 C CA . TYR A 1 86 ? -3.611 2.187 22.304 1.00 68.50 86 TYR A CA 1
ATOM 652 C C . TYR A 1 86 ? -3.593 3.713 22.244 1.00 68.50 86 TYR A C 1
ATOM 654 O O . TYR A 1 86 ? -2.629 4.274 21.713 1.00 68.50 86 TYR A O 1
ATOM 662 N N . PRO A 1 87 ? -4.651 4.408 22.703 1.00 69.81 87 PRO A N 1
ATOM 663 C CA . PRO A 1 87 ? -4.633 5.856 22.666 1.00 69.81 87 PRO A CA 1
ATOM 664 C C . PRO A 1 87 ? -3.447 6.349 23.490 1.00 69.81 87 PRO A C 1
ATOM 666 O O . PRO A 1 87 ? -3.126 5.792 24.543 1.00 69.81 87 PRO A O 1
ATOM 669 N N . VAL A 1 88 ? -2.787 7.401 23.008 1.00 65.00 88 VAL A N 1
ATOM 670 C CA . VAL A 1 88 ? -1.732 8.071 23.771 1.00 65.00 88 VAL A CA 1
ATOM 671 C C . VAL A 1 88 ? -2.313 8.459 25.133 1.00 65.00 88 VAL A C 1
ATOM 673 O O . VAL A 1 88 ? -3.306 9.179 25.202 1.00 65.00 88 VAL A O 1
ATOM 676 N N . GLY A 1 89 ? -1.719 7.940 26.210 1.00 67.62 89 GLY A N 1
ATOM 677 C CA . GLY A 1 89 ? -2.195 8.145 27.581 1.00 67.62 89 GLY A CA 1
ATOM 678 C C . GLY A 1 89 ? -3.098 7.043 28.148 1.00 67.62 89 GLY A C 1
ATOM 679 O O . GLY A 1 89 ? -3.469 7.138 29.317 1.00 67.62 89 GLY A O 1
ATOM 680 N N . ALA A 1 90 ? -3.427 5.987 27.392 1.00 77.25 90 ALA A N 1
ATOM 681 C CA . ALA A 1 90 ? -4.022 4.789 27.984 1.00 77.25 90 ALA A CA 1
ATOM 682 C C . ALA A 1 90 ? -3.062 4.178 29.020 1.00 77.25 90 ALA A C 1
ATOM 684 O O . ALA A 1 90 ? -1.873 4.023 28.721 1.00 77.25 90 ALA A O 1
ATOM 685 N N . PRO A 1 91 ? -3.548 3.791 30.215 1.00 71.69 91 PRO A N 1
ATOM 686 C CA . PRO A 1 91 ? -2.761 2.987 31.136 1.00 71.69 91 PRO A CA 1
ATOM 687 C C . PRO A 1 91 ? -2.339 1.697 30.432 1.00 71.69 91 PRO A C 1
ATOM 689 O O . PRO A 1 91 ? -3.189 0.951 29.945 1.00 71.69 91 PRO A O 1
ATOM 692 N N . ILE A 1 92 ? -1.035 1.433 30.367 1.00 68.50 92 ILE A N 1
ATOM 693 C CA . ILE A 1 92 ? -0.532 0.132 29.924 1.00 68.50 92 ILE A CA 1
ATOM 694 C C . ILE A 1 92 ? -0.963 -0.876 30.996 1.00 68.50 92 ILE A C 1
ATOM 696 O O . ILE A 1 92 ? -0.563 -0.699 32.152 1.00 68.50 92 ILE A O 1
ATOM 700 N N . PRO A 1 93 ? -1.778 -1.899 30.668 1.00 66.19 93 PRO A N 1
ATOM 701 C CA . PRO A 1 93 ? -2.164 -2.902 31.647 1.00 66.19 93 PRO A CA 1
ATOM 702 C C . PRO A 1 93 ? -0.896 -3.596 32.138 1.00 66.19 93 PRO A C 1
ATOM 704 O O . PRO A 1 93 ? -0.160 -4.194 31.351 1.00 66.19 93 PRO A O 1
ATOM 707 N N . TRP A 1 94 ? -0.605 -3.478 33.432 1.00 65.06 94 TRP A N 1
ATOM 708 C CA . TRP A 1 94 ? 0.477 -4.243 34.034 1.00 65.06 94 TRP A CA 1
ATOM 709 C C . TRP A 1 94 ? 0.085 -5.728 33.929 1.00 65.06 94 TRP A C 1
ATOM 711 O O . TRP A 1 94 ? -1.029 -6.078 34.316 1.00 65.06 94 TRP A O 1
ATOM 721 N N . PRO A 1 95 ? 0.930 -6.614 33.370 1.00 68.19 95 PRO A N 1
ATOM 722 C CA . PRO A 1 95 ? 0.529 -7.982 33.016 1.00 68.19 95 PRO A CA 1
ATOM 723 C C . PRO A 1 95 ? 0.304 -8.902 34.229 1.00 68.19 95 PRO A C 1
ATOM 725 O O . PRO A 1 95 ? 0.132 -10.108 34.073 1.00 68.19 95 PRO A O 1
ATOM 728 N N . SER A 1 96 ? 0.360 -8.361 35.443 1.00 66.25 96 SER A N 1
ATOM 729 C CA . SER A 1 96 ? 0.249 -9.088 36.699 1.00 66.25 96 SER A CA 1
ATOM 730 C C . SER A 1 96 ? -0.298 -8.157 37.772 1.00 66.25 96 SER A C 1
ATOM 732 O O . SER A 1 96 ? 0.039 -6.987 37.774 1.00 66.25 96 SER A O 1
ATOM 734 N N . ASP A 1 97 ? -1.065 -8.653 38.735 1.00 69.25 97 ASP A N 1
ATOM 735 C CA . ASP A 1 97 ? -1.410 -7.865 39.929 1.00 69.25 97 ASP A CA 1
ATOM 736 C C . ASP A 1 97 ? -0.238 -7.783 40.932 1.00 69.25 97 ASP A C 1
ATOM 738 O O . ASP A 1 97 ? -0.309 -7.088 41.949 1.00 69.25 97 ASP A O 1
ATOM 742 N N . THR A 1 98 ? 0.871 -8.479 40.651 1.00 74.06 98 THR A N 1
ATOM 743 C CA . THR A 1 98 ? 2.075 -8.480 41.483 1.00 74.06 98 THR A CA 1
ATOM 744 C C . THR A 1 98 ? 3.018 -7.351 41.075 1.00 74.06 98 THR A C 1
ATOM 746 O O . THR A 1 98 ? 3.579 -7.325 39.974 1.00 74.06 98 THR A O 1
ATOM 749 N N . VAL A 1 99 ? 3.239 -6.427 42.006 1.00 73.62 99 VAL A N 1
ATOM 750 C CA . VAL A 1 99 ? 4.175 -5.310 41.850 1.00 73.62 99 VAL A CA 1
ATOM 751 C C . VAL A 1 99 ? 5.624 -5.797 42.021 1.00 73.62 99 VAL A C 1
ATOM 753 O O . VAL A 1 99 ? 5.904 -6.515 42.985 1.00 73.62 99 VAL A O 1
ATOM 756 N N . PRO A 1 100 ? 6.566 -5.437 41.125 1.00 76.56 100 PRO A N 1
ATOM 757 C CA . PRO A 1 100 ? 7.977 -5.780 41.290 1.00 76.56 100 PRO A CA 1
ATOM 758 C C . PRO A 1 100 ? 8.581 -5.195 42.566 1.00 76.56 100 PRO A C 1
ATOM 760 O O . PRO A 1 100 ? 8.194 -4.120 43.028 1.00 76.56 100 PRO A O 1
ATOM 763 N N . SER A 1 101 ? 9.604 -5.869 43.092 1.00 81.31 101 SER A N 1
ATOM 764 C CA . SER A 1 101 ? 10.394 -5.355 44.212 1.00 81.31 101 SER A CA 1
ATOM 765 C C . SER A 1 101 ? 10.904 -3.938 43.917 1.00 81.31 101 SER A C 1
ATOM 767 O O . SER A 1 101 ? 11.539 -3.710 42.889 1.00 81.31 101 SER A O 1
ATOM 769 N N . GLY A 1 102 ? 10.642 -2.996 44.825 1.00 80.38 102 GLY A N 1
ATOM 770 C CA . GLY A 1 102 ? 11.046 -1.589 44.697 1.00 80.38 102 GLY A CA 1
ATOM 771 C C . GLY A 1 102 ? 9.964 -0.637 44.178 1.00 80.38 102 GLY A C 1
ATOM 772 O O . GLY A 1 102 ? 10.206 0.566 44.134 1.00 80.38 102 GLY A O 1
ATOM 773 N N . TYR A 1 103 ? 8.774 -1.135 43.836 1.00 73.75 103 TYR A N 1
ATOM 774 C CA . TYR A 1 103 ? 7.643 -0.312 43.404 1.00 73.75 103 TYR A CA 1
ATOM 775 C C . TYR A 1 103 ? 6.533 -0.308 44.464 1.00 73.75 103 TYR A C 1
ATOM 777 O O . TYR A 1 103 ? 6.310 -1.299 45.159 1.00 73.75 103 TYR A O 1
ATOM 785 N N . ALA A 1 104 ? 5.839 0.822 44.605 1.00 74.62 104 ALA A N 1
ATOM 786 C CA . ALA A 1 104 ? 4.726 0.963 45.539 1.00 74.62 104 ALA A CA 1
ATOM 787 C C . ALA A 1 104 ? 3.397 0.613 44.855 1.00 74.62 104 ALA A C 1
ATOM 789 O O . ALA A 1 104 ? 3.076 1.163 43.801 1.00 74.62 104 ALA A O 1
ATOM 790 N N . LEU A 1 105 ? 2.602 -0.258 45.479 1.00 73.69 105 LEU A N 1
ATOM 791 C CA . LEU A 1 105 ? 1.211 -0.486 45.097 1.00 73.69 105 LEU A CA 1
ATOM 792 C C . LEU A 1 105 ? 0.322 0.536 45.823 1.00 73.69 105 LEU A C 1
ATOM 794 O O . LEU A 1 105 ? 0.168 0.468 47.041 1.00 73.69 105 LEU A O 1
ATOM 798 N N . MET A 1 106 ? -0.273 1.481 45.093 1.00 70.81 106 MET A N 1
ATOM 799 C CA . MET A 1 106 ? -1.212 2.454 45.666 1.00 70.81 106 MET A CA 1
ATOM 800 C C . MET A 1 106 ? -2.651 1.924 45.598 1.00 70.81 106 MET A C 1
ATOM 802 O O . MET A 1 106 ? -3.439 2.354 44.760 1.00 70.81 106 MET A O 1
ATOM 806 N N . GLN A 1 107 ? -3.007 0.987 46.481 1.00 72.69 107 GLN A N 1
ATOM 807 C CA . GLN A 1 107 ? -4.417 0.711 46.781 1.00 72.69 107 GLN A CA 1
ATOM 808 C C . GLN A 1 107 ? -4.817 1.671 47.896 1.00 72.69 107 GLN A C 1
ATOM 810 O O . GLN A 1 107 ? -4.241 1.609 48.981 1.00 72.69 107 GLN A O 1
ATOM 815 N N . GLY A 1 108 ? -5.702 2.629 47.606 1.00 75.75 108 GLY A N 1
ATOM 816 C CA . GLY A 1 108 ? -6.100 3.660 48.570 1.00 75.75 108 GLY A CA 1
ATOM 817 C C . GLY A 1 108 ? -6.412 3.078 49.956 1.00 75.75 108 GLY A C 1
ATOM 818 O O . GLY A 1 108 ? -6.929 1.969 50.065 1.00 75.75 108 GLY A O 1
ATOM 819 N N . GLN A 1 109 ? -6.074 3.808 51.023 1.00 77.62 109 GLN A N 1
ATOM 820 C CA . GLN A 1 109 ? -6.351 3.348 52.386 1.00 77.62 109 GLN A CA 1
ATOM 821 C C . GLN A 1 109 ? -7.859 3.255 52.638 1.00 77.62 109 GLN A C 1
ATOM 823 O O . GLN A 1 109 ? -8.629 4.124 52.223 1.00 77.62 109 GLN A O 1
ATOM 828 N N . THR A 1 110 ? -8.274 2.217 53.364 1.00 73.19 110 THR A N 1
ATOM 829 C CA . THR A 1 110 ? -9.638 2.115 53.883 1.00 73.19 110 THR A CA 1
ATOM 830 C C . THR A 1 110 ? -9.885 3.280 54.832 1.00 73.19 110 THR A C 1
ATOM 832 O O . THR A 1 110 ? -9.182 3.432 55.828 1.00 73.19 110 THR A O 1
ATOM 835 N N . PHE A 1 111 ? -10.875 4.112 54.524 1.00 79.31 111 PHE A N 1
ATOM 836 C CA . PHE A 1 111 ? -11.274 5.196 55.409 1.00 79.31 111 PHE A CA 1
ATOM 837 C C . PHE A 1 111 ? -12.139 4.644 56.543 1.00 79.31 111 PHE A C 1
ATOM 839 O O . PHE A 1 111 ? -13.101 3.908 56.301 1.00 79.31 111 PHE A O 1
ATOM 846 N N . ASP A 1 112 ? -11.789 4.998 57.779 1.00 79.38 112 ASP A N 1
ATOM 847 C CA . ASP A 1 112 ? -12.632 4.718 58.933 1.00 79.38 112 ASP A CA 1
ATOM 848 C C . ASP A 1 112 ? -13.899 5.582 58.847 1.00 79.38 112 ASP A C 1
ATOM 850 O O . ASP A 1 112 ? -13.836 6.790 58.615 1.00 79.38 112 ASP A O 1
ATOM 854 N N . LYS A 1 113 ? -15.059 4.935 58.968 1.00 76.62 113 LYS A N 1
ATOM 855 C CA . LYS A 1 113 ? -16.379 5.582 58.959 1.00 76.62 113 LYS A CA 1
ATOM 856 C C . LYS A 1 113 ? -16.946 5.761 60.367 1.00 76.62 113 LYS A C 1
ATOM 858 O O . LYS A 1 113 ? -18.080 6.220 60.489 1.00 76.62 113 LYS A O 1
ATOM 863 N N . SER A 1 114 ? -16.224 5.346 61.406 1.00 75.06 114 SER A N 1
ATOM 864 C CA . SER A 1 114 ? -16.654 5.545 62.784 1.00 75.06 114 SER A CA 1
ATOM 865 C C . SER A 1 114 ? -16.376 6.992 63.200 1.00 75.06 114 SER A C 1
ATOM 867 O O . SER A 1 114 ? -15.232 7.419 63.335 1.00 75.06 114 SER A O 1
ATOM 869 N N . ALA A 1 115 ? -17.462 7.760 63.301 1.00 67.06 115 ALA A N 1
ATOM 870 C CA . ALA A 1 115 ? -17.516 9.099 63.878 1.00 67.06 115 ALA A CA 1
ATOM 871 C C . ALA A 1 115 ? -18.057 9.024 65.309 1.00 67.06 115 ALA A C 1
ATOM 873 O O . ALA A 1 115 ? -18.922 8.148 65.556 1.00 67.06 115 ALA A O 1
#

Secondary structure (DSSP, 8-state):
--------SEEEEEEEESSSSSSSEEEEEEEE-SSS--EEEEEEE--SSTT----EEEEEE-SSTTPPBPPPEEEPBTTB--S----TTPPPPPSSSPPPTT------PPPP---

Foldseek 3Di:
DQDPDADDAAWDKAWQDCPPDPDNGFMKIKHAHPPQGKIKIKTAGDDPDPPAHDWIWIWIWGSDPPTGIDPIDIDADPSRHDPDDPDVPRPDPDPDPDDDPPDDDPPDDDDDPDD

Radius of gyration: 24.62 Å; chains: 1; bounding box: 41×22×80 Å

pLDDT: mean 86.88, std 12.2, range [48.09, 98.44]

Sequence (115 aa):
MTDNTQGAAGLELYEVYNNGYPTAYGNIIHLKGMTAVGEGELLIGWSGTSGAHAPAFIRSRRDTTDANWSPWAQLYTSAHPPAEFYPVGAPIPWPSDTVPSGYALMQGQTFDKSA